Protein AF-A0A0B1SST3-F1 (afdb_monomer_lite)

Foldseek 3Di:
DKEFEPFQDFDQDDDPDDDPDRQGKGKTWIADPVPRDIDIDIFSDPALVRVLVRVVVVCVVPNDDPDYHYPPDPSVVVNVVVVVVD

Radius of gyration: 13.95 Å; chains: 1; bounding box: 28×24×41 Å

Structure (mmCIF, N/CA/C/O backbone):
data_AF-A0A0B1SST3-F1
#
_entry.id   AF-A0A0B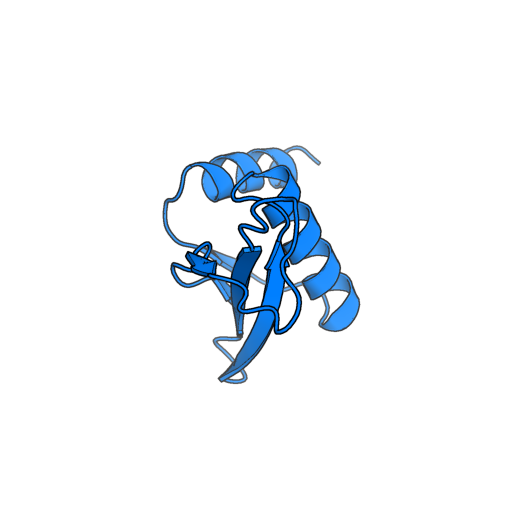1SST3-F1
#
loop_
_atom_site.group_PDB
_atom_site.id
_atom_site.type_symbol
_atom_site.label_atom_id
_atom_site.label_alt_id
_atom_site.label_comp_id
_atom_site.label_asym_id
_atom_site.label_entity_id
_atom_site.label_seq_id
_atom_site.pdbx_PDB_ins_code
_atom_site.Cartn_x
_atom_site.Cartn_y
_atom_site.Cartn_z
_atom_site.occupancy
_atom_site.B_iso_or_equiv
_atom_site.auth_seq_id
_atom_site.auth_comp_id
_atom_site.auth_asym_id
_atom_site.auth_atom_id
_atom_site.pdbx_PDB_model_num
ATOM 1 N N . MET A 1 1 ? -9.774 -0.312 9.858 1.00 65.50 1 MET A N 1
ATOM 2 C CA . MET A 1 1 ? -8.692 -1.311 9.725 1.00 65.50 1 MET A CA 1
ATOM 3 C C . MET A 1 1 ? -8.681 -1.914 8.327 1.00 65.50 1 MET A C 1
ATOM 5 O O . MET A 1 1 ? -9.671 -2.510 7.903 1.00 65.50 1 MET A O 1
ATOM 9 N N . ILE A 1 2 ? -7.563 -1.757 7.624 1.00 76.38 2 ILE A N 1
ATOM 10 C CA . ILE A 1 2 ? -7.299 -2.374 6.322 1.00 76.38 2 ILE A CA 1
ATOM 11 C C . ILE A 1 2 ? -6.246 -3.452 6.502 1.00 76.38 2 ILE A C 1
ATOM 13 O O . ILE A 1 2 ? -5.233 -3.239 7.160 1.00 76.38 2 ILE A O 1
ATOM 17 N N . GLN A 1 3 ? -6.489 -4.593 5.880 1.00 68.25 3 GLN A N 1
ATOM 18 C CA . GLN A 1 3 ? -5.513 -5.643 5.670 1.00 68.25 3 GLN A CA 1
ATOM 19 C C . GLN A 1 3 ? -5.031 -5.532 4.218 1.00 68.25 3 GLN A C 1
ATOM 21 O O . GLN A 1 3 ? -5.801 -5.679 3.265 1.00 68.25 3 GLN A O 1
ATOM 26 N N . ILE A 1 4 ? -3.754 -5.239 4.044 1.00 64.38 4 ILE A N 1
ATOM 27 C CA . ILE A 1 4 ? -3.007 -5.423 2.807 1.00 64.38 4 ILE A CA 1
ATOM 28 C C . ILE A 1 4 ? -2.439 -6.838 2.884 1.00 64.38 4 ILE A C 1
ATOM 30 O O . ILE A 1 4 ? -1.376 -7.088 3.446 1.00 64.38 4 ILE A O 1
ATOM 34 N N . GLN A 1 5 ? -3.192 -7.807 2.380 1.00 51.31 5 GLN A N 1
ATOM 35 C CA . GLN A 1 5 ? -2.677 -9.167 2.241 1.00 51.31 5 GLN A CA 1
ATOM 36 C C . GLN A 1 5 ? -1.568 -9.167 1.177 1.00 51.31 5 GLN A C 1
ATOM 38 O O . GLN A 1 5 ? -1.641 -8.384 0.233 1.00 51.31 5 GLN A O 1
ATOM 43 N N . LYS A 1 6 ? -0.559 -10.039 1.326 1.00 53.97 6 LYS A N 1
ATOM 44 C CA . LYS A 1 6 ? 0.478 -10.368 0.321 1.00 53.97 6 LYS A CA 1
ATOM 45 C C . LYS A 1 6 ? -0.034 -10.177 -1.108 1.00 53.97 6 LYS A C 1
ATOM 47 O O . LYS A 1 6 ? -0.765 -11.040 -1.593 1.00 53.97 6 LYS A O 1
ATOM 52 N N . SER A 1 7 ? 0.262 -9.070 -1.794 1.00 53.19 7 SER A N 1
ATOM 53 C CA . SER A 1 7 ? -0.361 -8.883 -3.116 1.00 53.19 7 SER A CA 1
ATOM 54 C C . SER A 1 7 ? 0.290 -7.915 -4.076 1.00 53.19 7 SER A C 1
ATOM 56 O O . SER A 1 7 ? -0.319 -7.663 -5.108 1.00 53.19 7 SER A O 1
ATOM 58 N N . VAL A 1 8 ? 1.524 -7.454 -3.847 1.00 60.00 8 VAL A N 1
ATOM 59 C CA . VAL A 1 8 ? 2.300 -6.961 -4.993 1.00 60.00 8 VAL A CA 1
ATOM 60 C C . VAL A 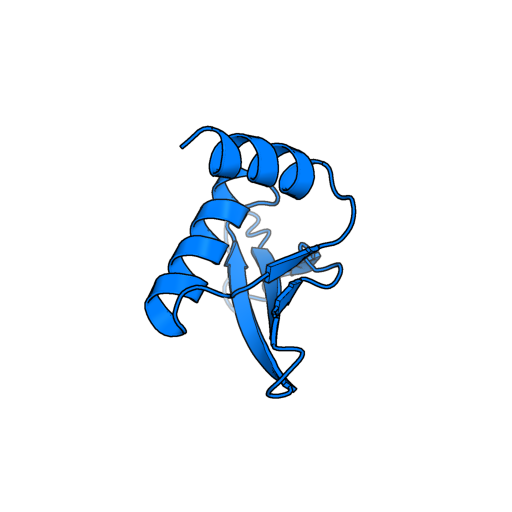1 8 ? 2.688 -8.166 -5.839 1.00 60.00 8 VAL A C 1
ATOM 62 O O . VAL A 1 8 ? 3.732 -8.783 -5.643 1.00 60.00 8 VAL A O 1
ATOM 65 N N . LYS A 1 9 ? 1.773 -8.568 -6.720 1.00 67.00 9 LYS A N 1
ATOM 66 C CA . LYS A 1 9 ? 1.947 -9.693 -7.631 1.00 67.00 9 LYS A CA 1
ATOM 67 C C . LYS A 1 9 ? 2.144 -9.146 -9.027 1.00 67.00 9 LYS A C 1
ATOM 69 O O . LYS A 1 9 ? 1.388 -8.283 -9.473 1.00 67.00 9 LYS A O 1
ATOM 74 N N . GLU A 1 10 ? 3.153 -9.675 -9.702 1.00 68.50 10 GLU A N 1
ATOM 75 C CA . GLU A 1 10 ? 3.332 -9.433 -11.122 1.00 68.50 10 GLU A CA 1
ATOM 76 C C . GLU A 1 10 ? 2.132 -10.034 -11.870 1.00 68.50 10 GLU A C 1
ATOM 78 O O . GLU A 1 10 ? 1.869 -11.239 -11.829 1.00 68.50 10 GLU A O 1
ATOM 83 N N . MET A 1 11 ? 1.355 -9.163 -12.495 1.00 69.19 11 MET A N 1
ATOM 84 C CA . MET A 1 11 ? 0.291 -9.493 -13.421 1.00 69.19 11 MET A CA 1
ATOM 85 C C . MET A 1 11 ? 0.864 -9.474 -14.832 1.00 69.19 11 MET A C 1
ATOM 87 O O . MET A 1 11 ? 1.351 -8.450 -15.312 1.00 69.19 11 MET A O 1
ATOM 91 N N . LYS A 1 12 ? 0.737 -10.606 -15.527 1.00 66.06 12 LYS A N 1
ATOM 92 C CA . LYS A 1 12 ? 0.948 -10.661 -16.973 1.00 66.06 12 LYS A CA 1
ATOM 93 C C . LYS A 1 12 ? -0.220 -9.947 -17.642 1.00 66.06 12 LYS A C 1
ATOM 95 O O . LYS A 1 12 ? -1.329 -10.483 -17.682 1.00 66.06 12 LYS A O 1
ATOM 100 N N . ILE A 1 13 ? 0.014 -8.732 -18.123 1.00 70.38 13 ILE A N 1
ATOM 101 C CA . ILE A 1 13 ? -0.991 -7.984 -18.874 1.00 70.38 13 ILE A CA 1
ATOM 102 C C . ILE A 1 13 ? -1.079 -8.628 -20.260 1.00 70.38 13 ILE A C 1
ATOM 104 O O . ILE A 1 13 ? -0.165 -8.505 -21.069 1.00 70.38 13 ILE A O 1
ATOM 108 N N . LYS A 1 14 ? -2.165 -9.361 -20.526 1.00 66.94 14 LYS A N 1
ATOM 109 C CA . LYS A 1 14 ? -2.463 -9.857 -21.874 1.00 66.94 14 LYS A CA 1
ATOM 110 C C . LYS A 1 14 ? -3.045 -8.708 -22.686 1.00 66.94 14 LYS A C 1
ATOM 112 O O . LYS A 1 14 ? -4.152 -8.256 -22.404 1.00 66.94 14 LYS A O 1
ATOM 117 N N . THR A 1 15 ? -2.297 -8.237 -23.671 1.00 68.19 15 THR A N 1
ATOM 118 C CA . THR A 1 15 ? -2.765 -7.256 -24.649 1.00 68.19 15 THR A CA 1
ATOM 119 C C . THR A 1 15 ? -3.019 -7.953 -25.979 1.00 68.19 15 THR A C 1
ATOM 121 O O . THR A 1 15 ? -2.235 -8.795 -26.401 1.00 68.19 15 THR A O 1
ATOM 124 N N . ASP A 1 16 ? -4.109 -7.587 -26.648 1.00 76.94 16 ASP A N 1
ATOM 125 C CA . ASP A 1 16 ? -4.496 -8.162 -27.947 1.00 76.94 16 ASP A CA 1
ATOM 126 C C . ASP A 1 16 ? -3.597 -7.665 -29.097 1.00 76.94 16 ASP A C 1
ATOM 128 O O . ASP A 1 16 ? -3.492 -8.266 -30.161 1.00 76.94 16 ASP A O 1
ATOM 132 N N . ARG A 1 17 ? -2.905 -6.542 -28.865 1.00 76.00 17 ARG A N 1
ATOM 133 C CA . ARG A 1 17 ? -1.905 -5.970 -29.770 1.00 76.00 17 ARG A CA 1
ATOM 134 C C . ARG A 1 17 ? -0.502 -6.296 -29.254 1.00 76.00 17 ARG A C 1
ATOM 136 O O . ARG A 1 17 ? -0.306 -6.242 -28.034 1.00 76.00 17 ARG A O 1
ATOM 143 N N . PRO A 1 18 ? 0.473 -6.580 -30.137 1.00 64.69 18 PRO A N 1
ATOM 144 C CA . PRO A 1 18 ? 1.857 -6.773 -29.731 1.00 64.69 18 PRO A CA 1
ATOM 145 C C . PRO A 1 18 ? 2.390 -5.459 -29.159 1.00 64.69 18 PRO A C 1
ATOM 147 O O . PRO A 1 18 ? 2.504 -4.455 -29.862 1.00 64.69 18 PRO A O 1
ATOM 150 N N . VAL A 1 19 ? 2.672 -5.447 -27.859 1.00 67.50 19 VAL A N 1
ATOM 151 C CA . VAL A 1 19 ? 3.309 -4.305 -27.209 1.00 67.50 19 VAL A CA 1
ATOM 152 C C . VAL A 1 19 ? 4.817 -4.495 -27.333 1.00 67.50 19 VAL A C 1
ATOM 154 O O . VAL A 1 19 ? 5.353 -5.527 -26.947 1.00 67.50 19 VAL A O 1
ATOM 157 N N . ILE A 1 20 ? 5.496 -3.489 -27.881 1.00 65.69 20 ILE A N 1
ATOM 158 C CA . ILE A 1 20 ? 6.952 -3.488 -28.122 1.00 65.69 20 ILE A CA 1
ATOM 159 C C . ILE A 1 20 ? 7.744 -3.373 -26.795 1.00 65.69 20 ILE A C 1
ATOM 161 O O . ILE A 1 20 ? 8.941 -3.634 -26.746 1.00 65.69 20 ILE A O 1
ATOM 165 N N . VAL A 1 21 ? 7.065 -3.029 -25.695 1.00 65.25 21 VAL A N 1
ATOM 166 C CA . VAL A 1 21 ? 7.596 -2.950 -24.326 1.00 65.25 21 VAL A CA 1
ATOM 167 C C . VAL A 1 21 ? 7.000 -4.055 -23.443 1.00 65.25 21 VAL A C 1
ATOM 169 O O . VAL A 1 21 ? 5.787 -4.267 -23.450 1.00 65.25 21 VAL A O 1
ATOM 172 N N . ASP A 1 22 ? 7.840 -4.745 -22.663 1.00 62.06 22 ASP A N 1
ATOM 173 C CA . ASP A 1 22 ? 7.401 -5.745 -21.674 1.00 62.06 22 ASP A CA 1
ATOM 174 C C . ASP A 1 22 ? 6.633 -5.043 -20.537 1.00 62.06 22 ASP A C 1
ATOM 176 O O . ASP A 1 22 ? 7.217 -4.478 -19.609 1.00 62.06 22 ASP A O 1
ATOM 180 N N . LEU A 1 23 ? 5.302 -5.012 -20.640 1.00 66.69 23 LEU A N 1
ATOM 181 C CA . LEU A 1 23 ? 4.408 -4.423 -19.641 1.00 66.69 23 LEU A CA 1
ATOM 182 C C . LEU A 1 23 ? 4.218 -5.391 -18.468 1.00 66.69 23 LEU A C 1
ATOM 184 O O . LEU A 1 23 ? 3.201 -6.082 -18.349 1.00 66.69 23 LEU A O 1
ATOM 188 N N . ARG A 1 24 ? 5.193 -5.411 -17.556 1.00 70.19 24 ARG A N 1
ATOM 189 C CA . ARG A 1 24 ? 5.031 -6.049 -16.245 1.00 70.19 24 ARG A CA 1
ATOM 190 C C . ARG A 1 24 ? 4.164 -5.163 -15.360 1.00 70.19 24 ARG A C 1
ATOM 192 O O . ARG A 1 24 ? 4.620 -4.160 -14.816 1.00 70.19 24 ARG A O 1
ATOM 199 N N . GLY A 1 25 ? 2.888 -5.514 -15.247 1.00 76.69 25 GLY A N 1
ATOM 200 C CA . GLY A 1 25 ? 1.975 -4.857 -14.319 1.00 76.69 25 GLY A CA 1
ATOM 201 C C . GLY A 1 25 ? 2.152 -5.419 -12.917 1.00 76.69 25 GLY A C 1
ATOM 202 O O . GLY A 1 25 ? 2.316 -6.623 -12.759 1.00 76.69 25 GLY A O 1
ATOM 203 N N . TYR A 1 26 ? 2.063 -4.585 -11.887 1.00 84.69 26 TYR A N 1
ATOM 204 C CA . TYR A 1 26 ? 1.951 -5.061 -10.509 1.00 84.69 26 TYR A CA 1
ATOM 205 C C . TYR A 1 26 ? 0.571 -4.689 -9.972 1.00 84.69 26 TYR A C 1
ATOM 207 O O . TYR A 1 26 ? 0.151 -3.544 -10.092 1.00 84.69 26 TYR A O 1
ATOM 215 N N . GLY A 1 27 ? -0.164 -5.641 -9.405 1.00 86.19 27 GLY A N 1
ATOM 216 C CA . GLY A 1 27 ? -1.403 -5.341 -8.676 1.00 86.19 27 GLY A CA 1
ATOM 217 C C . GLY A 1 27 ? -1.108 -5.042 -7.207 1.00 86.19 27 GLY A C 1
ATOM 218 O O . GLY A 1 27 ? -0.103 -5.507 -6.696 1.00 86.19 27 GLY A O 1
ATOM 219 N N . CYS A 1 28 ? -1.958 -4.294 -6.510 1.00 87.00 28 CYS A N 1
ATOM 220 C CA . CYS A 1 28 ? -2.014 -4.259 -5.047 1.00 87.00 28 CYS A CA 1
ATOM 221 C C . CYS A 1 28 ? -3.471 -4.372 -4.608 1.00 87.00 28 CYS A C 1
ATOM 223 O O . CYS A 1 28 ? -4.354 -3.731 -5.181 1.00 87.00 28 CYS A O 1
ATOM 225 N N . VAL A 1 29 ? -3.718 -5.193 -3.590 1.00 88.81 29 VAL A N 1
ATOM 226 C CA . VAL A 1 29 ? -5.058 -5.467 -3.076 1.00 88.81 29 VAL A CA 1
ATOM 227 C C . VAL A 1 29 ? -5.181 -4.887 -1.674 1.00 88.81 29 VAL A C 1
ATOM 229 O O . VAL A 1 29 ? -4.500 -5.316 -0.744 1.00 88.81 29 VAL A O 1
ATOM 232 N N . PHE A 1 30 ? -6.089 -3.931 -1.514 1.00 88.50 30 PHE A N 1
ATOM 233 C CA . PHE A 1 30 ? -6.481 -3.391 -0.219 1.00 88.50 30 PHE A CA 1
ATOM 234 C C . PHE A 1 30 ? -7.790 -4.047 0.202 1.00 88.50 30 PHE A C 1
ATOM 236 O O . PHE A 1 30 ? -8.796 -3.934 -0.499 1.00 88.50 30 PHE A O 1
ATOM 243 N N . THR A 1 31 ? -7.807 -4.708 1.355 1.00 87.56 31 THR A N 1
ATOM 244 C CA . THR A 1 31 ? -9.033 -5.304 1.895 1.00 87.56 31 THR A CA 1
ATOM 245 C C . THR A 1 31 ? -9.420 -4.614 3.191 1.00 87.56 31 THR A C 1
ATOM 247 O O . THR A 1 31 ? -8.604 -4.445 4.093 1.00 87.56 31 THR A O 1
ATOM 250 N N . CYS A 1 32 ? -10.667 -4.171 3.304 1.00 85.06 32 CYS A N 1
ATOM 251 C CA . CYS A 1 32 ? -11.188 -3.655 4.561 1.00 85.06 32 CYS A CA 1
ATOM 252 C C . CYS A 1 32 ? -11.644 -4.832 5.426 1.00 85.06 32 CYS A C 1
ATOM 254 O O . CYS A 1 32 ? -12.594 -5.524 5.069 1.00 85.06 32 CYS A O 1
A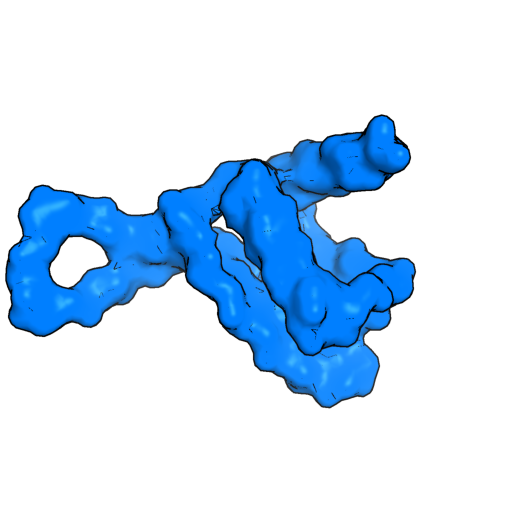TOM 256 N N . ALA A 1 33 ? -11.008 -5.040 6.579 1.00 81.50 33 ALA A N 1
ATOM 257 C CA . ALA A 1 33 ? -11.378 -6.130 7.486 1.00 81.50 33 ALA A CA 1
ATOM 258 C C . ALA A 1 33 ? -12.754 -5.923 8.140 1.00 81.50 33 ALA A C 1
ATOM 260 O O . ALA A 1 33 ? -13.391 -6.889 8.545 1.00 81.50 33 ALA A O 1
ATOM 261 N N . VAL A 1 34 ? -13.217 -4.671 8.222 1.00 83.00 34 VAL A N 1
ATOM 262 C CA . VAL A 1 34 ? -14.501 -4.316 8.845 1.00 83.00 34 VAL A CA 1
ATOM 263 C C . VAL A 1 34 ? -15.657 -4.536 7.872 1.00 83.00 34 VAL A C 1
ATOM 265 O O . VAL A 1 34 ? -16.622 -5.215 8.194 1.00 83.00 34 VAL A O 1
ATOM 268 N N . THR A 1 35 ? -15.551 -3.987 6.659 1.00 84.38 35 THR A N 1
ATOM 269 C CA . THR A 1 35 ? -16.645 -4.007 5.672 1.00 84.38 35 THR A CA 1
ATOM 270 C C . THR A 1 35 ? -16.528 -5.133 4.647 1.00 84.38 35 THR A C 1
ATOM 272 O O . THR A 1 35 ? -17.401 -5.269 3.798 1.00 84.38 35 THR A O 1
ATOM 275 N N . ARG A 1 36 ? -15.441 -5.920 4.679 1.00 82.69 36 ARG A N 1
ATOM 276 C CA . ARG A 1 36 ? -15.087 -6.939 3.669 1.00 82.69 36 ARG A CA 1
ATOM 277 C C . ARG A 1 36 ? -14.983 -6.397 2.235 1.00 82.69 36 ARG A C 1
ATOM 279 O O . ARG A 1 36 ? -15.038 -7.153 1.272 1.00 82.69 36 ARG A O 1
ATOM 286 N N . MET A 1 37 ? -14.801 -5.086 2.082 1.00 85.81 37 MET A N 1
ATOM 287 C CA . MET A 1 37 ? -14.608 -4.448 0.783 1.00 85.81 37 MET A CA 1
ATOM 288 C C . MET A 1 37 ? -13.202 -4.730 0.244 1.00 85.81 37 MET A C 1
ATOM 290 O O . MET A 1 37 ? -12.218 -4.567 0.968 1.00 85.81 37 MET A O 1
ATOM 294 N N . VAL A 1 38 ? -13.107 -5.064 -1.042 1.00 87.81 38 VAL A N 1
ATOM 295 C CA . VAL A 1 38 ? -11.843 -5.240 -1.766 1.00 87.81 38 VAL A CA 1
ATOM 296 C C . VAL A 1 38 ? -11.635 -4.060 -2.711 1.00 87.81 38 VAL A C 1
ATOM 298 O O . VAL A 1 38 ? -12.542 -3.680 -3.447 1.00 87.81 38 VAL A O 1
ATOM 301 N N . HIS A 1 39 ? -10.443 -3.470 -2.691 1.00 88.31 39 HIS A N 1
ATOM 302 C CA . HIS A 1 39 ? -10.035 -2.403 -3.596 1.00 88.31 39 HIS A CA 1
ATOM 303 C C . HIS A 1 39 ? -8.735 -2.793 -4.304 1.00 88.31 39 HIS A C 1
ATOM 305 O O . HIS A 1 39 ? -7.730 -3.064 -3.650 1.00 88.31 39 HIS A O 1
ATOM 311 N N . LEU A 1 40 ? -8.763 -2.818 -5.636 1.00 88.25 40 LEU A N 1
ATOM 312 C CA . LEU A 1 40 ? -7.632 -3.204 -6.481 1.00 88.25 40 LEU A CA 1
ATOM 313 C C . LEU A 1 40 ? -6.951 -1.956 -7.047 1.00 88.25 40 LEU A C 1
ATOM 315 O O . LEU A 1 40 ? -7.618 -1.074 -7.580 1.00 88.25 40 LEU A O 1
ATOM 319 N N . GLU A 1 41 ? -5.626 -1.897 -6.950 1.00 87.00 41 GLU A N 1
ATOM 320 C CA . GLU A 1 41 ? -4.796 -0.837 -7.523 1.00 87.00 41 GLU A CA 1
ATOM 321 C C . GLU A 1 41 ? -3.747 -1.395 -8.473 1.00 87.00 41 GLU A C 1
ATOM 323 O O . GLU A 1 41 ? -3.124 -2.413 -8.185 1.00 87.00 41 GLU A O 1
ATOM 328 N N . LEU A 1 42 ? -3.505 -0.680 -9.573 1.00 86.81 42 LEU A N 1
ATOM 329 C CA . LEU A 1 42 ? -2.403 -0.971 -10.483 1.00 86.81 42 LEU A CA 1
ATOM 330 C C . LEU A 1 42 ? -1.158 -0.160 -10.095 1.00 86.81 42 LEU A C 1
ATOM 332 O O . LEU A 1 42 ? -1.225 1.031 -9.772 1.00 86.81 42 LEU A O 1
ATOM 336 N N . LEU A 1 43 ? -0.013 -0.826 -10.120 1.00 86.12 43 LEU A N 1
ATOM 337 C CA . LEU A 1 43 ? 1.304 -0.292 -9.827 1.00 86.12 43 LEU A CA 1
ATOM 338 C C . LEU A 1 43 ? 2.205 -0.501 -11.042 1.00 86.12 43 LEU A C 1
ATOM 340 O O . LEU A 1 43 ?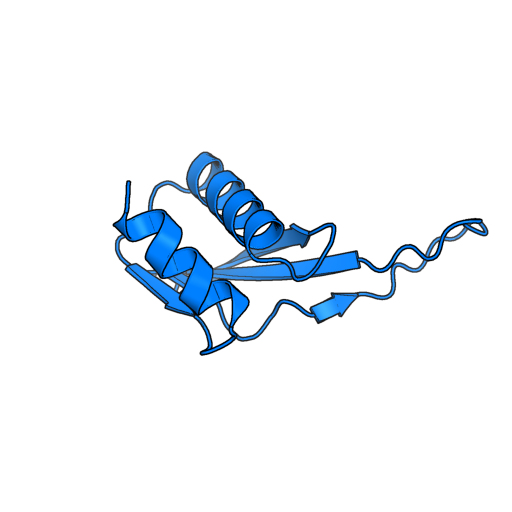 2.147 -1.520 -11.730 1.00 86.12 43 LEU A O 1
ATOM 344 N N . THR A 1 44 ? 3.083 0.470 -11.259 1.00 81.88 44 THR A N 1
ATOM 345 C CA . THR A 1 44 ? 4.128 0.432 -12.289 1.00 81.88 44 THR A CA 1
ATOM 346 C C . THR A 1 44 ? 5.344 -0.401 -11.874 1.00 81.88 44 THR A C 1
ATOM 348 O O . THR A 1 44 ? 6.258 -0.586 -12.667 1.00 81.88 44 THR A O 1
ATOM 351 N N . GLY A 1 45 ? 5.386 -0.882 -10.628 1.00 83.69 45 GLY A N 1
ATOM 352 C CA . GLY A 1 45 ? 6.519 -1.603 -10.056 1.00 83.69 45 GLY A CA 1
ATOM 353 C C . GLY A 1 45 ? 6.255 -2.047 -8.618 1.00 83.69 45 GLY A C 1
ATOM 354 O O . GLY A 1 45 ? 5.320 -1.571 -7.974 1.00 83.69 45 GLY A O 1
ATOM 355 N N . ALA A 1 46 ? 7.128 -2.903 -8.087 1.00 82.56 46 ALA A N 1
ATOM 356 C CA . ALA A 1 46 ? 7.096 -3.343 -6.688 1.00 82.56 46 ALA A CA 1
ATOM 357 C C . ALA A 1 46 ? 7.868 -2.422 -5.717 1.00 82.56 46 ALA A C 1
ATOM 359 O O . ALA A 1 46 ? 8.238 -2.834 -4.618 1.00 82.56 46 ALA A O 1
ATOM 360 N N . SER A 1 47 ? 8.149 -1.178 -6.119 1.00 87.88 47 SER A N 1
ATOM 361 C CA . SER A 1 47 ? 8.908 -0.229 -5.303 1.00 87.88 47 SER A CA 1
ATOM 362 C C . SER A 1 47 ? 8.064 0.376 -4.177 1.00 87.88 47 SER A C 1
ATOM 364 O O . SER A 1 47 ? 6.844 0.524 -4.288 1.00 87.88 47 SER A O 1
ATOM 366 N N . THR A 1 48 ? 8.725 0.808 -3.101 1.00 89.88 48 THR A N 1
ATOM 367 C CA . THR A 1 48 ? 8.081 1.500 -1.972 1.00 89.88 48 THR A CA 1
ATOM 368 C C . THR A 1 48 ? 7.304 2.739 -2.419 1.00 89.88 48 THR A C 1
ATOM 370 O O . THR A 1 48 ? 6.175 2.950 -1.984 1.00 89.88 48 THR A O 1
ATOM 373 N N . ALA A 1 49 ? 7.860 3.529 -3.343 1.00 91.00 49 ALA A N 1
ATOM 374 C CA . ALA A 1 49 ? 7.194 4.715 -3.878 1.00 91.00 49 ALA A CA 1
ATOM 375 C C . ALA A 1 49 ? 5.895 4.368 -4.627 1.00 91.00 49 ALA A C 1
ATOM 377 O O . ALA A 1 49 ? 4.883 5.053 -4.464 1.00 91.00 49 ALA A O 1
ATOM 378 N N . ALA A 1 50 ? 5.892 3.283 -5.412 1.00 89.38 50 ALA A N 1
ATOM 379 C CA . ALA A 1 50 ? 4.698 2.826 -6.119 1.00 89.38 50 ALA A CA 1
ATOM 380 C C . ALA A 1 50 ? 3.590 2.400 -5.140 1.00 89.38 50 ALA A C 1
ATOM 382 O O . ALA A 1 50 ? 2.425 2.750 -5.337 1.00 89.38 50 ALA A O 1
ATOM 383 N N . ILE A 1 51 ? 3.961 1.719 -4.053 1.00 87.94 51 ILE A N 1
ATOM 384 C CA . ILE A 1 51 ? 3.037 1.297 -2.992 1.00 87.94 51 ILE A CA 1
ATOM 385 C C . ILE A 1 51 ? 2.475 2.496 -2.226 1.00 87.94 51 ILE A C 1
ATOM 387 O O . ILE A 1 51 ? 1.263 2.571 -2.033 1.00 87.94 51 ILE A O 1
ATOM 391 N N . ILE A 1 52 ? 3.315 3.457 -1.829 1.00 90.38 52 ILE A N 1
ATOM 392 C CA . ILE A 1 52 ? 2.860 4.680 -1.149 1.00 90.38 52 ILE A CA 1
ATOM 393 C C . ILE A 1 52 ? 1.878 5.440 -2.045 1.00 90.38 52 ILE A C 1
ATOM 395 O O . ILE A 1 52 ? 0.821 5.866 -1.585 1.00 90.38 52 ILE A O 1
ATOM 399 N N . ASN A 1 53 ? 2.172 5.566 -3.340 1.00 91.44 53 ASN A N 1
ATOM 400 C CA . ASN A 1 53 ? 1.259 6.212 -4.281 1.00 91.44 53 ASN A CA 1
ATOM 401 C C . ASN A 1 53 ? -0.068 5.449 -4.422 1.00 91.44 53 ASN A C 1
ATOM 403 O O . ASN A 1 53 ? -1.123 6.079 -4.468 1.00 91.44 53 ASN A O 1
ATOM 407 N N . ALA A 1 54 ? -0.046 4.113 -4.435 1.00 90.56 54 ALA A N 1
ATOM 408 C CA . ALA A 1 54 ? -1.264 3.303 -4.423 1.00 90.56 54 ALA A CA 1
ATOM 409 C C . ALA A 1 54 ? -2.081 3.503 -3.134 1.00 90.56 54 ALA A C 1
ATOM 411 O O . ALA A 1 54 ? -3.298 3.686 -3.200 1.00 90.56 54 ALA A O 1
ATOM 412 N N . LEU A 1 55 ? -1.417 3.552 -1.975 1.00 89.12 55 LEU A N 1
ATOM 413 C CA . LEU A 1 55 ? -2.056 3.823 -0.688 1.00 89.12 55 LEU A CA 1
ATOM 414 C C . LEU A 1 55 ? -2.674 5.228 -0.652 1.00 89.12 55 LEU A C 1
ATOM 416 O O . LEU A 1 55 ? -3.812 5.384 -0.220 1.00 89.12 55 LEU A O 1
ATOM 420 N N . ARG A 1 56 ? -1.983 6.245 -1.179 1.00 91.25 56 ARG A N 1
ATOM 421 C CA . ARG A 1 56 ? -2.523 7.610 -1.299 1.00 91.25 56 ARG A CA 1
ATOM 422 C C . ARG A 1 56 ? -3.783 7.650 -2.158 1.00 91.25 56 ARG A C 1
ATOM 424 O O . ARG A 1 56 ? -4.757 8.287 -1.766 1.00 91.25 56 ARG A O 1
ATOM 431 N N . ARG A 1 57 ? -3.803 6.944 -3.296 1.00 92.12 57 ARG A N 1
ATOM 432 C CA . ARG A 1 57 ? -5.006 6.842 -4.144 1.00 92.12 57 ARG A CA 1
ATOM 433 C C . ARG A 1 57 ? -6.148 6.126 -3.428 1.00 92.12 57 ARG A C 1
ATOM 435 O O . ARG A 1 57 ? -7.293 6.560 -3.535 1.00 92.12 57 ARG A O 1
ATOM 442 N N . TYR A 1 58 ? -5.847 5.063 -2.680 1.00 89.12 58 TYR A N 1
ATOM 443 C CA . TYR A 1 58 ? -6.833 4.396 -1.834 1.00 89.12 58 TYR A CA 1
ATOM 444 C C . TYR A 1 58 ? -7.438 5.371 -0.811 1.00 89.12 58 TYR A C 1
ATOM 446 O O . TYR A 1 58 ? -8.661 5.499 -0.753 1.00 89.12 58 TYR A O 1
ATOM 454 N N . ILE A 1 59 ? -6.597 6.091 -0.059 1.00 90.19 59 ILE A N 1
ATOM 455 C CA . ILE A 1 59 ? -7.025 7.042 0.978 1.00 90.19 59 ILE A CA 1
ATOM 456 C C . ILE A 1 59 ? -7.872 8.160 0.369 1.00 90.19 59 ILE A C 1
ATOM 458 O O . ILE A 1 59 ? -8.941 8.465 0.888 1.00 90.19 59 ILE A O 1
ATOM 462 N N . ALA A 1 60 ? -7.460 8.709 -0.777 1.00 92.62 60 ALA A N 1
ATOM 463 C CA . ALA A 1 60 ? -8.215 9.748 -1.476 1.00 92.62 60 ALA A CA 1
ATOM 464 C C . ALA A 1 60 ? -9.636 9.301 -1.870 1.00 92.62 60 ALA A C 1
ATOM 466 O O . ALA A 1 60 ? -10.544 10.122 -1.935 1.00 92.62 60 ALA A O 1
ATOM 467 N N . ARG A 1 61 ? -9.846 8.001 -2.124 1.00 90.00 61 ARG A N 1
ATOM 468 C CA . ARG A 1 61 ? -11.150 7.449 -2.527 1.00 90.00 61 ARG A CA 1
ATOM 469 C C . ARG A 1 61 ? -11.985 6.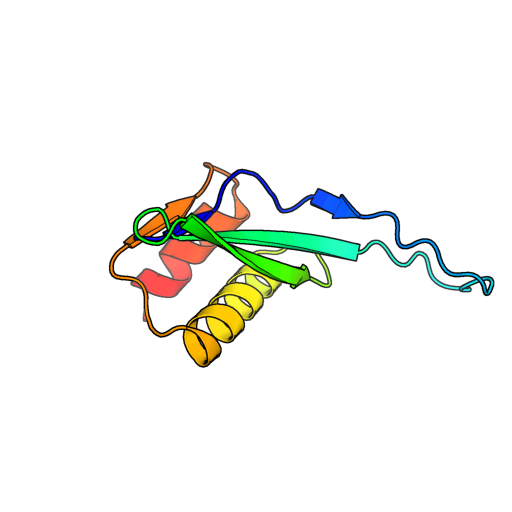886 -1.378 1.00 90.00 61 ARG A C 1
ATOM 471 O O . ARG A 1 61 ? -13.201 6.805 -1.516 1.00 90.00 61 ARG A O 1
ATOM 478 N N . ARG A 1 62 ? -11.361 6.403 -0.299 1.00 87.44 62 ARG A N 1
ATOM 479 C CA . ARG A 1 62 ? -12.039 5.645 0.775 1.00 87.44 62 ARG A CA 1
ATOM 480 C C . ARG A 1 62 ? -11.877 6.247 2.170 1.00 87.44 62 ARG A C 1
ATOM 482 O O . ARG A 1 62 ? -12.484 5.739 3.106 1.00 87.44 62 ARG A O 1
ATOM 489 N N . GLY A 1 63 ? -11.105 7.320 2.299 1.00 87.81 63 GLY A N 1
ATOM 490 C CA . GLY A 1 63 ? -10.741 7.914 3.577 1.00 87.81 63 GLY A CA 1
ATOM 491 C C . GLY A 1 63 ? -9.544 7.222 4.229 1.00 87.81 63 GLY A C 1
ATOM 492 O O . GLY A 1 63 ? -9.078 6.161 3.799 1.00 87.81 63 GLY A O 1
ATOM 493 N N . THR A 1 64 ? -9.022 7.859 5.273 1.00 89.25 64 THR A N 1
ATOM 494 C CA . THR A 1 64 ? -7.842 7.378 5.993 1.00 89.25 64 THR A CA 1
ATOM 495 C C . THR A 1 64 ? -8.216 6.204 6.900 1.00 89.25 64 THR A C 1
ATOM 497 O O . THR A 1 64 ? -9.096 6.342 7.752 1.00 89.25 64 THR A O 1
ATOM 500 N N . PRO A 1 65 ? -7.574 5.033 6.756 1.00 87.56 65 PRO A N 1
ATOM 501 C CA . PRO A 1 65 ? -7.804 3.921 7.665 1.00 87.56 65 PRO A CA 1
ATOM 502 C C . PRO A 1 65 ? -7.239 4.199 9.058 1.00 87.56 65 PRO A C 1
ATOM 504 O O . PRO A 1 65 ? -6.171 4.778 9.198 1.00 87.56 65 PRO A O 1
ATOM 507 N N . SER A 1 66 ? -7.901 3.661 10.083 1.00 88.62 66 SER A N 1
ATOM 508 C CA . SER A 1 66 ? -7.400 3.667 11.466 1.00 88.62 66 SER A CA 1
ATOM 509 C C . SER A 1 66 ? -6.105 2.869 11.661 1.00 88.62 66 SER A C 1
ATOM 511 O O . SER A 1 66 ? -5.335 3.129 12.574 1.00 88.62 66 SER A O 1
ATOM 513 N N . SER A 1 67 ? -5.908 1.830 10.851 1.00 88.12 67 SER A N 1
ATOM 514 C CA . SER A 1 67 ? -4.756 0.937 10.910 1.00 88.12 67 SER A CA 1
ATOM 515 C C . SER A 1 67 ? -4.611 0.198 9.589 1.00 88.12 67 SER A C 1
ATOM 517 O O . SER A 1 67 ? -5.612 -0.125 8.930 1.00 88.12 67 SER A O 1
ATOM 519 N N . VAL A 1 68 ? -3.363 -0.070 9.217 1.00 87.88 68 VAL A N 1
ATOM 520 C CA . VAL A 1 68 ? -2.986 -0.828 8.026 1.00 87.88 68 VAL A CA 1
ATOM 521 C C . VAL A 1 68 ? -2.106 -1.986 8.469 1.00 87.88 68 VAL A C 1
ATOM 523 O O . VAL A 1 68 ? -1.053 -1.780 9.061 1.00 87.88 68 VAL A O 1
ATOM 526 N N . THR A 1 69 ? -2.530 -3.209 8.183 1.00 87.44 69 THR A N 1
ATOM 527 C CA . THR A 1 69 ? -1.715 -4.409 8.383 1.00 87.44 69 THR A CA 1
ATOM 528 C C . THR A 1 69 ? -1.229 -4.874 7.025 1.00 87.44 69 THR A C 1
ATOM 530 O O . THR A 1 69 ? -2.035 -5.000 6.113 1.00 87.44 69 THR A O 1
ATOM 533 N N . CYS A 1 70 ? 0.065 -5.116 6.872 1.00 84.94 70 CYS A N 1
ATOM 534 C CA . CYS A 1 70 ? 0.664 -5.605 5.635 1.00 84.94 70 CYS A CA 1
ATOM 535 C C . CYS A 1 70 ? 1.514 -6.846 5.908 1.00 84.94 70 CYS A C 1
ATOM 537 O O . CYS A 1 70 ? 1.775 -7.193 7.062 1.00 84.94 70 CYS A O 1
ATOM 539 N N . ASP A 1 71 ? 1.927 -7.537 4.847 1.00 83.25 71 ASP A N 1
ATOM 540 C CA . ASP A 1 71 ? 2.974 -8.538 4.991 1.00 83.25 71 ASP A CA 1
ATOM 541 C C . ASP A 1 71 ? 4.320 -7.871 5.334 1.00 83.25 71 ASP A C 1
ATOM 543 O O . ASP A 1 71 ? 4.509 -6.660 5.230 1.00 83.25 71 ASP A O 1
ATOM 547 N N . ASN A 1 72 ? 5.291 -8.674 5.757 1.00 84.44 72 ASN A N 1
ATOM 548 C CA . ASN A 1 72 ? 6.606 -8.174 6.153 1.00 84.44 72 ASN A CA 1
ATOM 549 C C . ASN A 1 72 ? 7.524 -7.839 4.958 1.00 84.44 72 ASN A C 1
ATOM 551 O O . ASN A 1 72 ? 8.751 -7.882 5.111 1.00 84.44 72 ASN A O 1
ATOM 555 N N . ALA A 1 73 ? 6.980 -7.538 3.769 1.00 84.50 73 ALA A N 1
ATOM 556 C CA . ALA A 1 73 ? 7.812 -7.231 2.613 1.00 84.50 73 ALA A CA 1
ATOM 557 C C . ALA A 1 73 ? 8.65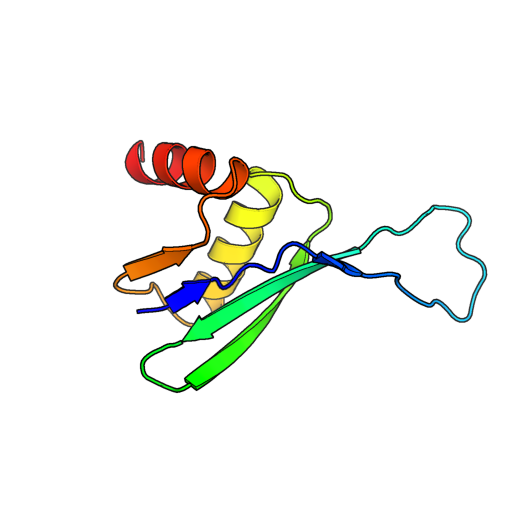3 -5.958 2.852 1.00 84.50 73 ALA A C 1
ATOM 559 O O . ALA A 1 73 ? 8.177 -4.994 3.464 1.00 84.50 73 ALA A O 1
ATOM 560 N N . PRO A 1 74 ? 9.900 -5.911 2.340 1.00 87.50 74 PRO A N 1
ATOM 561 C CA . PRO A 1 74 ? 10.809 -4.785 2.570 1.00 87.50 74 PRO A CA 1
ATOM 562 C C . PRO A 1 74 ? 10.220 -3.432 2.165 1.00 87.50 74 PRO A C 1
ATOM 564 O O . PRO A 1 74 ? 10.442 -2.427 2.839 1.00 87.50 74 PRO A O 1
ATOM 567 N N . ALA A 1 75 ? 9.427 -3.416 1.091 1.00 86.56 75 ALA A N 1
ATOM 568 C CA . ALA A 1 75 ? 8.820 -2.199 0.585 1.00 86.56 75 ALA A CA 1
ATOM 569 C C . ALA A 1 75 ? 7.796 -1.598 1.564 1.00 86.56 75 ALA A C 1
ATOM 571 O O . ALA A 1 75 ? 7.757 -0.379 1.721 1.00 86.56 75 ALA A O 1
ATOM 572 N N . PHE A 1 76 ? 7.030 -2.426 2.285 1.00 86.62 76 PHE A N 1
ATOM 573 C CA . PHE A 1 76 ? 6.100 -1.945 3.311 1.00 86.62 76 PHE A CA 1
ATOM 574 C C . PHE A 1 76 ? 6.819 -1.485 4.578 1.00 86.62 76 PHE A C 1
ATOM 576 O O . PHE A 1 76 ? 6.458 -0.449 5.125 1.00 86.62 76 PHE A O 1
ATOM 583 N N . LYS A 1 77 ? 7.882 -2.185 5.000 1.00 88.50 77 LYS A N 1
ATOM 584 C CA . LYS A 1 77 ? 8.704 -1.760 6.148 1.00 88.50 77 LYS A CA 1
ATOM 585 C C . LYS A 1 77 ? 9.345 -0.393 5.921 1.00 88.50 77 LYS A C 1
ATOM 587 O O . LYS A 1 77 ? 9.342 0.448 6.814 1.00 88.50 77 LYS A O 1
ATOM 592 N N . LEU A 1 78 ? 9.893 -0.162 4.726 1.00 90.06 78 LEU A N 1
ATOM 593 C CA . LEU A 1 78 ? 10.436 1.147 4.368 1.00 90.06 78 LEU A CA 1
ATOM 594 C C . LEU A 1 78 ? 9.322 2.193 4.236 1.00 90.06 78 LEU A C 1
ATOM 596 O O . LEU A 1 78 ? 9.491 3.322 4.681 1.00 90.06 78 LEU A O 1
ATOM 600 N N . GLY A 1 79 ? 8.180 1.813 3.658 1.00 89.19 79 GLY A N 1
ATOM 601 C CA . GLY A 1 79 ? 7.023 2.696 3.533 1.00 89.19 79 GLY A CA 1
ATOM 602 C C . GLY A 1 79 ? 6.493 3.174 4.881 1.00 89.19 79 GLY A C 1
ATOM 603 O O . GLY A 1 79 ? 6.181 4.350 5.009 1.00 89.19 79 GLY A O 1
ATOM 604 N N . GLN A 1 80 ? 6.464 2.296 5.886 1.00 89.75 80 GLN A N 1
ATOM 605 C CA . GLN A 1 80 ? 6.111 2.656 7.256 1.00 89.75 80 GLN A CA 1
ATOM 606 C C . GLN A 1 80 ? 7.043 3.744 7.800 1.00 89.75 80 GLN A C 1
ATOM 608 O O . GLN A 1 80 ? 6.557 4.788 8.207 1.00 89.75 80 GLN A O 1
ATOM 613 N N . LYS A 1 81 ? 8.368 3.555 7.714 1.00 91.56 81 LYS A N 1
ATOM 614 C CA . LYS A 1 81 ? 9.335 4.569 8.177 1.00 91.56 81 LYS A CA 1
ATOM 615 C C . LYS A 1 81 ? 9.113 5.930 7.516 1.00 91.56 81 LYS A C 1
ATOM 617 O O . LYS A 1 81 ? 9.053 6.939 8.198 1.00 91.56 81 LYS A O 1
ATOM 622 N N . ILE A 1 82 ? 8.915 5.942 6.196 1.00 91.75 82 ILE A N 1
ATOM 623 C CA . ILE A 1 82 ? 8.669 7.175 5.430 1.00 91.75 82 ILE A CA 1
ATOM 624 C C . ILE A 1 82 ? 7.370 7.875 5.864 1.00 91.75 82 ILE A C 1
ATOM 626 O O . ILE A 1 82 ? 7.277 9.098 5.776 1.00 91.75 82 ILE A O 1
ATOM 630 N N . LEU A 1 83 ? 6.349 7.108 6.252 1.00 85.94 83 LEU A N 1
ATOM 631 C CA . LEU A 1 83 ? 5.063 7.642 6.699 1.00 85.94 83 LEU A CA 1
ATOM 632 C C . LEU A 1 83 ? 5.104 8.117 8.156 1.00 85.94 83 LEU A C 1
ATOM 634 O O . LEU A 1 83 ? 4.421 9.084 8.461 1.00 85.94 83 LEU A O 1
ATOM 638 N N . ASP A 1 84 ? 5.900 7.472 9.010 1.00 87.31 84 ASP A N 1
ATOM 639 C CA . ASP A 1 84 ? 6.069 7.841 10.421 1.00 87.31 84 ASP A CA 1
ATOM 640 C C . ASP A 1 84 ? 6.985 9.072 10.596 1.00 87.31 84 ASP A C 1
ATOM 642 O O . ASP A 1 84 ? 6.875 9.798 11.579 1.00 87.31 84 ASP A O 1
ATOM 646 N N . GLU A 1 85 ? 7.893 9.321 9.646 1.00 81.25 85 GLU A N 1
ATOM 647 C CA . GLU A 1 85 ? 8.813 10.473 9.636 1.00 81.25 85 GLU A CA 1
ATOM 648 C C . GLU A 1 85 ? 8.165 11.794 9.164 1.00 81.25 85 GLU A C 1
ATOM 650 O O . GLU A 1 85 ? 8.851 12.816 9.081 1.00 81.25 85 GLU A O 1
ATOM 655 N N . ARG A 1 86 ? 6.871 11.799 8.825 1.00 57.84 86 ARG A N 1
ATOM 656 C CA . ARG A 1 86 ? 6.130 12.976 8.342 1.00 57.84 86 ARG A CA 1
ATOM 657 C C . ARG A 1 86 ? 5.017 13.388 9.290 1.00 57.84 86 ARG A C 1
ATOM 659 O O . ARG A 1 86 ? 4.821 14.618 9.399 1.00 57.84 86 ARG A O 1
#

Secondary structure (DSSP, 8-state):
-EE--S--EEEE---SS--SS--EEEEEEEEETTT--EEEEEESSSSHHHHHHHHHHHHHHH---S-EE----HHHHHHHHHHHT-

InterPro domains:
  IPR012337 Ribonuclease H-like superfamily [SSF53098] (24-76)
  IPR036397 Ribonuclease H superfamily [G3DSA:3.30.420.10] (10-84)

Sequence (86 aa):
MIQIQKSVKEMKIKTDRPVIVDLRGYGCVFTCAVTRMVHLELLTGASTAAIINALRRYIARRGTPSSVTCDNAPAFKLGQKILDER

pLDDT: mean 81.01, std 10.72, range [51.31, 92.62]

Organism: Oesophagostomum dentatum (NCBI:txid61180)